Protein AF-A0AAV0GYT2-F1 (afdb_monomer)

Secondary structure (DSSP, 8-state):
-EESSS--B------HHHHHHHHHHHHHHHTTTSTTS--HHHHSPPPBPPTTT--TT-EE----SSGGG--HHHHHHTT-GGGS-HHHHHHHHHHTT------HHHHHHHHHHHHHHHH-TTSS-------

InterPro domains:
  IPR055513 Domain of unknown function DUF7086 [PF23324] (1-119)

Organism: NCBI:txid586396

Solvent-accessible surface area (backbone atoms only — not comparable to full-atom values): 7820 Å² total; per-residue (Å²): 61,35,26,77,81,80,64,52,70,51,87,82,87,73,62,66,66,64,36,45,50,58,52,49,52,53,46,66,79,40,51,85,79,34,76,72,33,41,52,65,64,38,63,58,43,79,43,40,60,24,94,85,78,64,44,66,64,35,17,42,79,74,77,50,90,53,71,91,64,46,60,60,65,62,27,54,59,68,44,40,60,38,78,53,52,60,68,55,38,50,53,50,32,57,76,70,73,43,88,72,85,70,58,61,45,36,38,48,32,52,47,55,37,52,52,49,33,74,79,36,76,87,50,92,54,73,76,88,83,69,134

Sequence (131 aa):
MRCKSCEATYDISYDLREKFVELGTYIVDHMGSMHHRAPERWKRPALARCERCGLAGSARPVVAARKKRINWLFLLLGEFLGFLTLEQLRYFCRHAGVHRTGAKDRLLYLTYLGICRQLDPHGPFGSTNNN

Radius of gyration: 15.05 Å; Cα contacts (8 Å, |Δi|>4): 153; chains: 1; bounding box: 42×24×37 Å

pLDDT: mean 92.52, std 11.74, range [31.83, 98.25]

Foldseek 3Di:
DAFPPPRDDDDDDDDLVVLLVVLQVVCVVCVVVCPLFADPCLLPPFAAQDPPPRDGRTHADDADPDLVPGPLSVCLSSSNLNVDDQVSLVVQCVVLVNPDDDDSRNSSSVSNLSVSCVVPVPGPSDDPPDD

Mean predicted aligned error: 4.07 Å

Structure (mmCIF, N/CA/C/O backbone):
data_AF-A0AAV0GYT2-F1
#
_entry.id   AF-A0AAV0GYT2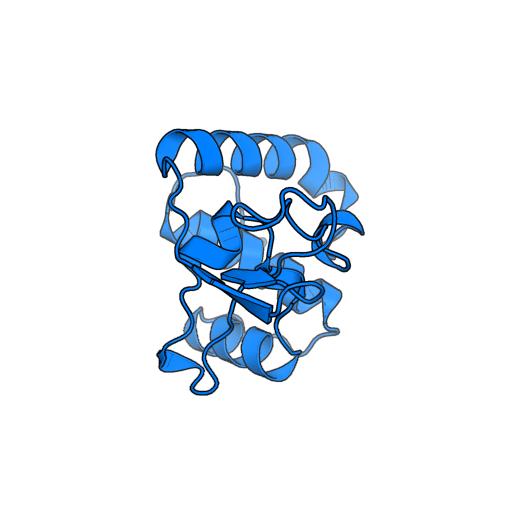-F1
#
loop_
_atom_site.group_PDB
_atom_site.id
_atom_site.type_symbol
_atom_site.label_atom_id
_atom_site.label_alt_id
_atom_site.label_comp_id
_atom_site.label_asym_id
_atom_site.label_entity_id
_atom_site.label_seq_id
_atom_site.pdbx_PDB_ins_code
_atom_site.Cartn_x
_atom_site.Cartn_y
_atom_site.Cartn_z
_atom_site.occupancy
_atom_site.B_iso_or_equiv
_atom_site.auth_seq_id
_atom_site.auth_comp_id
_atom_site.auth_asym_id
_atom_site.auth_atom_id
_atom_site.pdbx_PDB_model_num
ATOM 1 N N . MET A 1 1 ? -8.115 -4.422 8.829 1.00 96.62 1 MET A N 1
ATOM 2 C CA . MET A 1 1 ? -8.151 -2.941 8.938 1.00 96.62 1 MET A CA 1
ATOM 3 C C . MET A 1 1 ? -8.273 -2.526 10.398 1.00 96.62 1 MET A C 1
ATOM 5 O O . MET A 1 1 ? -8.834 -3.285 11.173 1.00 96.62 1 MET A O 1
ATOM 9 N N . ARG A 1 2 ? -7.767 -1.348 10.786 1.00 97.75 2 ARG A N 1
ATOM 10 C CA . ARG A 1 2 ? -7.972 -0.747 12.118 1.00 97.75 2 ARG A CA 1
ATOM 11 C C . ARG A 1 2 ? -8.393 0.713 11.984 1.00 97.75 2 ARG A C 1
ATOM 13 O O . ARG A 1 2 ? -7.729 1.479 11.282 1.00 97.75 2 ARG A O 1
ATOM 20 N N . CYS A 1 3 ? -9.480 1.088 12.652 1.00 98.25 3 CYS A N 1
ATOM 21 C CA . CYS A 1 3 ? -9.959 2.466 12.719 1.00 98.25 3 CYS A CA 1
ATOM 22 C C . CYS A 1 3 ? -9.206 3.256 13.795 1.00 98.25 3 CYS A C 1
ATOM 24 O O . CYS A 1 3 ? -8.985 2.746 14.888 1.00 98.25 3 CYS A O 1
ATOM 26 N N . LYS A 1 4 ? -8.828 4.505 13.506 1.00 96.75 4 LYS A N 1
ATOM 27 C CA . LYS A 1 4 ? -8.224 5.414 14.498 1.00 96.75 4 LYS A CA 1
ATOM 28 C C . LYS A 1 4 ? -9.245 6.154 15.371 1.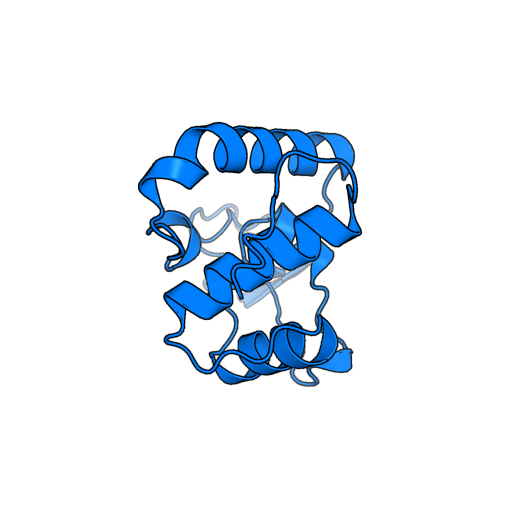00 96.75 4 LYS A C 1
ATOM 30 O O . LYS A 1 4 ? -8.841 6.803 16.320 1.00 96.75 4 LYS A O 1
ATOM 35 N N . SER A 1 5 ? -10.530 6.117 15.008 1.00 97.38 5 SER A N 1
ATOM 36 C CA . SER A 1 5 ? -11.599 6.850 15.701 1.00 97.38 5 SER A CA 1
ATOM 37 C C . SER A 1 5 ? -12.380 5.961 16.667 1.00 97.38 5 SER A C 1
ATOM 39 O O . SER A 1 5 ? -12.503 6.312 17.829 1.00 97.38 5 SER A O 1
ATOM 41 N N . CYS A 1 6 ? -12.871 4.806 16.212 1.00 97.69 6 CYS A N 1
ATOM 42 C CA . CYS A 1 6 ? -13.611 3.864 17.061 1.00 97.69 6 CYS A CA 1
ATOM 43 C C . CYS A 1 6 ? -12.773 2.657 17.506 1.00 97.69 6 CYS A C 1
ATOM 45 O O . CYS A 1 6 ? -13.313 1.709 18.060 1.00 97.69 6 CYS A O 1
ATOM 47 N N . GLU A 1 7 ? -11.477 2.648 17.174 1.00 97.50 7 GLU A N 1
ATOM 48 C CA . GLU A 1 7 ? -10.494 1.597 17.495 1.00 97.50 7 GLU A CA 1
ATOM 49 C C . GLU A 1 7 ? -10.787 0.184 16.967 1.00 97.50 7 GLU A C 1
ATOM 51 O O . GLU A 1 7 ? -9.935 -0.704 17.064 1.00 97.50 7 GLU A O 1
ATOM 56 N N . ALA A 1 8 ? -11.937 -0.016 16.324 1.00 97.75 8 ALA A N 1
ATOM 57 C CA . ALA A 1 8 ? -12.359 -1.307 15.823 1.00 97.75 8 ALA A CA 1
ATOM 58 C C . ALA A 1 8 ? -11.361 -1.890 14.813 1.00 97.75 8 ALA A C 1
ATOM 60 O O . ALA A 1 8 ? -10.856 -1.199 13.916 1.00 97.75 8 ALA A O 1
ATOM 61 N N . THR A 1 9 ? -11.133 -3.195 14.949 1.00 98.00 9 THR A N 1
ATOM 62 C CA . THR A 1 9 ? -10.386 -4.016 13.996 1.00 98.00 9 THR A CA 1
ATOM 63 C C . THR A 1 9 ? -11.361 -4.947 13.287 1.00 98.00 9 THR A C 1
ATOM 65 O O . THR A 1 9 ? -12.225 -5.544 13.923 1.00 98.00 9 THR A O 1
ATOM 68 N N . TYR A 1 10 ? -11.264 -5.015 11.965 1.00 97.38 10 TYR A N 1
ATOM 69 C CA . TYR A 1 10 ? -12.162 -5.799 11.118 1.00 97.38 10 TYR A CA 1
ATOM 70 C C . TYR A 1 10 ? -11.470 -6.143 9.803 1.00 97.38 10 TYR A C 1
ATOM 72 O O . TYR A 1 10 ? -10.545 -5.437 9.382 1.00 97.38 10 TYR A O 1
ATOM 80 N N . ASP A 1 11 ? -11.912 -7.216 9.165 1.00 96.00 11 ASP A N 1
ATOM 81 C CA . ASP A 1 11 ? -11.399 -7.648 7.872 1.00 96.00 11 ASP A CA 1
ATOM 82 C C . ASP A 1 11 ? -12.184 -7.010 6.733 1.00 96.00 11 ASP A C 1
ATOM 84 O O . ASP A 1 11 ? -13.359 -6.694 6.885 1.00 96.00 11 ASP A O 1
ATOM 88 N N . ILE A 1 12 ? -11.500 -6.814 5.608 1.00 95.50 12 ILE A N 1
ATOM 89 C CA . ILE A 1 12 ? -12.098 -6.411 4.334 1.00 95.50 12 ILE A CA 1
ATOM 90 C C . ILE A 1 12 ? -11.543 -7.334 3.251 1.00 95.50 12 ILE A C 1
ATOM 92 O O . ILE A 1 12 ? -10.442 -7.875 3.401 1.00 95.50 12 ILE A O 1
ATOM 96 N N . SER A 1 13 ? -12.276 -7.489 2.158 1.00 96.06 13 SER A N 1
ATOM 97 C CA . SER A 1 13 ? -11.864 -8.272 0.996 1.00 96.06 13 SER A CA 1
ATOM 98 C C . SER A 1 13 ? -11.873 -7.415 -0.266 1.00 96.06 13 SER A C 1
ATOM 100 O O . SER A 1 13 ? -12.509 -6.364 -0.329 1.00 96.06 13 SER A O 1
ATOM 102 N N . TYR A 1 14 ? -11.134 -7.872 -1.271 1.00 96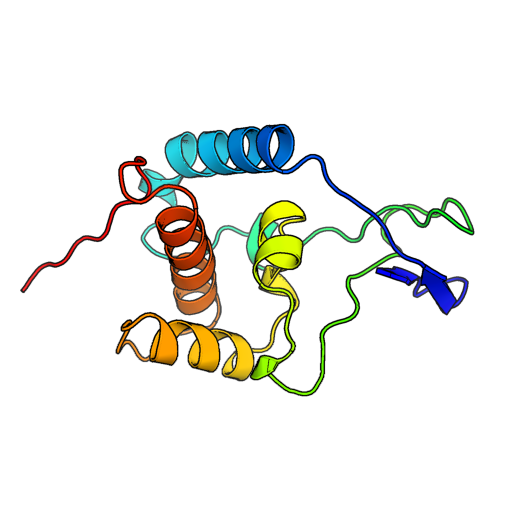.56 14 TYR A N 1
ATOM 103 C CA . TYR A 1 14 ? -11.107 -7.274 -2.597 1.00 96.56 14 TYR A CA 1
ATOM 104 C C . TYR A 1 14 ? -11.431 -8.342 -3.627 1.00 96.56 14 TYR A C 1
ATOM 106 O O . TYR A 1 14 ? -10.988 -9.485 -3.479 1.00 96.56 14 TYR A O 1
ATOM 114 N N . ASP A 1 15 ? -12.116 -7.951 -4.697 1.00 98.00 15 ASP A N 1
ATOM 115 C CA . ASP A 1 15 ? -12.025 -8.706 -5.937 1.00 98.00 15 ASP A CA 1
ATOM 116 C C . ASP A 1 15 ? -10.621 -8.504 -6.522 1.00 98.00 15 ASP A C 1
ATOM 118 O O . ASP A 1 15 ? -10.191 -7.380 -6.804 1.00 98.00 15 ASP A O 1
ATOM 122 N N . LEU A 1 16 ? -9.872 -9.602 -6.638 1.00 96.81 16 LEU A N 1
ATOM 123 C CA . LEU A 1 16 ? -8.486 -9.572 -7.098 1.00 96.81 16 LEU A CA 1
ATOM 124 C C . LEU A 1 16 ? -8.380 -9.026 -8.524 1.00 96.81 16 LEU A C 1
ATOM 126 O O . LEU A 1 16 ? -7.483 -8.233 -8.801 1.00 96.81 16 LEU A O 1
ATOM 130 N N . ARG A 1 17 ? -9.265 -9.462 -9.426 1.00 97.38 17 ARG A N 1
ATOM 131 C CA . ARG A 1 17 ? -9.192 -9.115 -10.846 1.00 97.38 17 ARG A CA 1
ATOM 132 C C . ARG A 1 17 ? -9.549 -7.652 -11.043 1.00 97.38 17 ARG A C 1
ATOM 134 O O . ARG A 1 17 ? -8.789 -6.938 -11.685 1.00 97.38 17 ARG A O 1
ATOM 141 N N . GLU A 1 18 ? -10.662 -7.212 -10.471 1.00 98.25 18 GLU A N 1
ATOM 142 C CA . GLU A 1 18 ? -11.141 -5.835 -10.572 1.00 98.25 18 GLU A CA 1
ATOM 143 C C . GLU A 1 18 ? -10.090 -4.856 -10.043 1.00 98.25 18 GLU A C 1
ATOM 145 O O . GLU A 1 18 ? -9.672 -3.946 -10.759 1.00 98.25 18 GLU A O 1
ATOM 150 N N . LYS A 1 19 ? -9.579 -5.093 -8.826 1.00 98.00 19 LYS A N 1
ATOM 151 C CA . LYS A 1 19 ? -8.579 -4.205 -8.222 1.00 98.00 19 LYS A CA 1
ATOM 152 C C . LYS A 1 19 ? -7.241 -4.228 -8.932 1.00 98.00 19 LYS A C 1
ATOM 154 O O . LYS A 1 19 ? -6.594 -3.187 -9.034 1.00 98.00 19 LYS A O 1
ATOM 159 N N . PHE A 1 20 ? -6.816 -5.386 -9.428 1.00 98.00 20 PHE A N 1
ATOM 160 C CA . PHE A 1 20 ? -5.570 -5.456 -10.175 1.00 98.00 20 PHE A CA 1
ATOM 161 C C . PHE A 1 20 ? -5.675 -4.754 -11.532 1.00 98.00 20 PHE A C 1
ATOM 163 O O . PHE A 1 20 ? -4.736 -4.059 -11.908 1.00 98.00 20 PHE A O 1
ATOM 170 N N . VAL A 1 21 ? -6.809 -4.867 -12.231 1.00 97.44 21 VAL A N 1
ATOM 171 C CA . VAL A 1 21 ? -7.053 -4.129 -13.479 1.00 97.44 21 VAL A CA 1
ATOM 172 C C . VAL A 1 21 ? -7.086 -2.621 -13.219 1.00 97.44 21 VAL A C 1
ATOM 174 O O . VAL A 1 21 ? -6.361 -1.893 -13.889 1.00 97.44 21 VAL A O 1
ATOM 177 N N . GLU A 1 22 ? -7.832 -2.153 -12.209 1.00 97.88 22 GLU A N 1
ATOM 178 C CA . GLU A 1 22 ? -7.897 -0.729 -11.828 1.00 97.88 22 GLU A CA 1
ATOM 179 C C . GLU A 1 22 ? -6.495 -0.148 -11.567 1.00 97.88 22 GLU A C 1
ATOM 181 O O . GLU A 1 22 ? -6.102 0.870 -12.146 1.00 97.88 22 GLU A O 1
ATOM 186 N N . LEU A 1 23 ? -5.711 -0.825 -10.722 1.00 97.38 23 LEU A N 1
ATOM 187 C CA . LEU A 1 23 ? -4.348 -0.412 -10.397 1.00 97.38 23 LEU A CA 1
ATOM 188 C C . LEU A 1 23 ? -3.417 -0.506 -11.612 1.00 97.38 23 LEU A C 1
ATOM 190 O O . LEU A 1 23 ? -2.599 0.388 -11.835 1.00 97.38 23 LEU A O 1
ATOM 194 N N . GLY A 1 24 ? -3.520 -1.589 -12.380 1.00 96.81 24 GLY A N 1
ATOM 195 C CA . GLY A 1 24 ? -2.689 -1.858 -13.545 1.00 96.81 24 GLY A CA 1
ATOM 196 C C . GLY A 1 24 ? -2.840 -0.781 -14.614 1.00 96.81 24 GLY A C 1
ATOM 197 O O . GLY A 1 24 ? -1.832 -0.236 -15.062 1.00 96.81 24 GLY A O 1
ATOM 198 N N . THR A 1 25 ? -4.079 -0.411 -14.946 1.00 97.00 25 THR A N 1
ATOM 199 C CA . THR A 1 25 ? -4.388 0.691 -15.868 1.00 97.00 25 THR A CA 1
ATOM 200 C C . THR A 1 25 ? -3.762 1.997 -15.388 1.00 97.00 25 THR A C 1
ATOM 202 O O . THR A 1 25 ? -2.998 2.615 -16.125 1.00 97.00 25 THR A O 1
ATOM 205 N N . TYR A 1 26 ? -3.966 2.367 -14.118 1.00 96.69 26 TYR A N 1
ATOM 206 C CA . TYR A 1 26 ? -3.357 3.579 -13.565 1.00 96.69 26 TYR A CA 1
ATOM 207 C C . TYR A 1 26 ? -1.826 3.576 -13.689 1.00 96.69 26 TYR A C 1
ATOM 209 O O . TYR A 1 26 ? -1.228 4.592 -14.051 1.00 96.69 26 TYR A O 1
ATOM 217 N N . ILE A 1 27 ? -1.181 2.444 -13.390 1.00 95.69 27 ILE A N 1
ATOM 218 C CA . ILE A 1 27 ? 0.272 2.304 -13.503 1.00 95.69 27 ILE A CA 1
ATOM 219 C C . ILE A 1 27 ? 0.724 2.517 -14.946 1.00 95.69 27 ILE A C 1
ATOM 221 O O . ILE A 1 27 ? 1.662 3.279 -15.159 1.00 95.69 27 ILE A O 1
ATOM 225 N N . VAL A 1 28 ? 0.076 1.882 -15.922 1.00 94.81 28 VAL A N 1
ATOM 226 C CA . VAL A 1 28 ? 0.421 2.022 -17.347 1.00 94.81 28 VAL A CA 1
ATOM 227 C C . VAL A 1 28 ? 0.300 3.467 -17.809 1.00 94.81 28 VAL A C 1
ATOM 229 O O . VAL A 1 28 ? 1.244 3.997 -18.392 1.00 94.81 28 VAL A O 1
ATOM 232 N N . ASP A 1 29 ? -0.800 4.124 -17.457 1.00 95.50 29 ASP A N 1
ATOM 233 C CA . ASP A 1 29 ? -1.087 5.490 -17.895 1.00 95.50 29 ASP A CA 1
ATOM 234 C C . ASP A 1 29 ? -0.098 6.519 -17.322 1.00 95.50 29 ASP A C 1
ATOM 236 O O . ASP A 1 29 ? 0.160 7.556 -17.931 1.00 95.50 29 ASP A O 1
ATOM 240 N N . HIS A 1 30 ? 0.485 6.243 -16.149 1.00 94.00 30 HIS A N 1
ATOM 241 C CA . HIS A 1 30 ? 1.295 7.219 -15.414 1.00 94.00 30 HIS A CA 1
ATOM 242 C C . HIS A 1 30 ? 2.770 6.828 -15.266 1.00 94.00 30 HIS A C 1
ATOM 244 O O . HIS A 1 30 ? 3.579 7.673 -14.886 1.00 94.00 30 HIS A O 1
ATOM 250 N N . MET A 1 31 ? 3.177 5.586 -15.552 1.00 89.56 31 MET A N 1
ATOM 251 C CA . MET A 1 31 ? 4.545 5.129 -15.255 1.00 89.56 31 MET A CA 1
ATOM 252 C C . MET A 1 31 ? 5.631 5.967 -15.940 1.00 89.56 31 MET A C 1
ATOM 254 O O . MET A 1 31 ? 6.695 6.173 -15.354 1.00 89.56 31 MET A O 1
ATOM 258 N N . GLY A 1 32 ? 5.353 6.505 -17.134 1.00 88.38 32 GLY A N 1
ATOM 259 C CA . GLY A 1 32 ? 6.283 7.364 -17.871 1.00 88.38 32 GLY A CA 1
ATOM 260 C C . GLY A 1 32 ? 6.631 8.667 -17.138 1.00 88.38 32 GLY A C 1
AT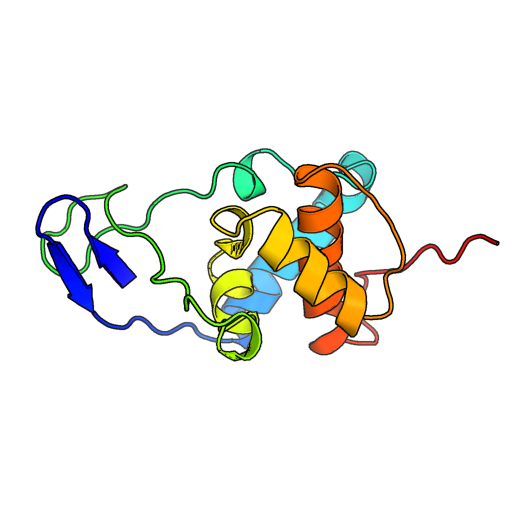OM 261 O O . GLY A 1 32 ? 7.764 9.133 -17.232 1.00 88.38 32 GLY A O 1
ATOM 262 N N . SER A 1 33 ? 5.701 9.220 -16.350 1.00 90.88 33 SER A N 1
ATOM 263 C CA . SER A 1 33 ? 5.900 10.457 -15.576 1.00 90.88 33 SER A CA 1
ATOM 264 C C . SER A 1 33 ? 6.383 10.214 -14.143 1.00 90.88 33 SER A C 1
ATOM 266 O O . SER A 1 33 ? 6.813 11.140 -13.457 1.00 90.88 33 SER A O 1
ATOM 268 N N . MET A 1 34 ? 6.358 8.965 -13.668 1.00 91.00 34 MET A N 1
ATOM 269 C CA . MET A 1 34 ? 6.791 8.625 -12.309 1.00 91.00 34 MET A CA 1
ATOM 270 C C . MET A 1 34 ? 8.315 8.692 -12.125 1.00 91.00 34 MET A C 1
ATOM 272 O O . MET A 1 34 ? 8.784 8.761 -10.991 1.00 91.00 34 MET A O 1
ATOM 276 N N . HIS A 1 35 ? 9.111 8.655 -13.203 1.00 90.25 35 HIS A N 1
ATOM 277 C CA . HIS A 1 35 ? 10.583 8.729 -13.161 1.00 90.25 35 HIS A CA 1
ATOM 278 C C . HIS A 1 35 ? 11.222 7.797 -12.106 1.00 90.25 35 HIS A C 1
ATOM 280 O O . HIS A 1 35 ? 12.127 8.177 -11.358 1.00 90.25 35 HIS A O 1
ATOM 286 N N . HIS A 1 36 ? 10.724 6.558 -12.020 1.00 90.25 36 HIS A N 1
ATOM 287 C CA . HIS A 1 36 ? 11.127 5.549 -11.031 1.00 90.25 36 HIS A CA 1
ATOM 288 C C . HIS A 1 36 ? 10.888 5.926 -9.555 1.00 90.25 36 HIS A C 1
ATOM 290 O O . HIS A 1 36 ? 11.557 5.395 -8.660 1.00 90.25 36 HIS A O 1
ATOM 296 N N . ARG A 1 37 ? 9.951 6.835 -9.280 1.00 94.69 37 ARG A N 1
ATOM 297 C CA . ARG A 1 37 ? 9.568 7.279 -7.936 1.00 94.69 37 ARG A CA 1
ATOM 298 C C . ARG A 1 37 ? 8.066 7.156 -7.742 1.00 94.69 37 ARG A C 1
ATOM 300 O O . ARG A 1 37 ? 7.280 7.393 -8.649 1.00 94.69 37 ARG A O 1
ATOM 307 N N . ALA A 1 38 ? 7.660 6.783 -6.533 1.00 96.06 38 ALA A N 1
ATOM 308 C CA . ALA A 1 38 ? 6.248 6.632 -6.227 1.00 96.06 38 ALA A CA 1
ATOM 309 C C . ALA A 1 38 ? 5.524 7.998 -6.282 1.00 96.06 38 ALA A C 1
ATOM 311 O O . ALA A 1 38 ? 6.021 8.966 -5.689 1.00 96.06 38 ALA A O 1
ATOM 312 N N . PRO A 1 39 ? 4.345 8.083 -6.927 1.00 96.12 39 PRO A N 1
ATOM 313 C CA . PRO A 1 39 ? 3.514 9.282 -6.934 1.00 96.12 39 PRO A CA 1
ATOM 314 C C . PRO A 1 39 ? 2.969 9.589 -5.530 1.00 96.12 39 PRO A C 1
ATOM 316 O O . PRO A 1 39 ? 2.992 8.743 -4.630 1.00 96.12 39 PRO A O 1
ATOM 319 N N . GLU A 1 40 ? 2.456 10.806 -5.323 1.00 95.25 40 GLU A N 1
ATOM 320 C CA . GLU A 1 40 ? 1.933 11.242 -4.014 1.00 95.25 40 GLU A CA 1
ATOM 321 C C . GLU A 1 40 ? 0.830 10.327 -3.468 1.00 95.25 40 GLU A C 1
ATOM 323 O O . GLU A 1 40 ? 0.876 9.980 -2.289 1.00 95.25 40 GLU A O 1
ATOM 328 N N . ARG A 1 41 ? -0.082 9.843 -4.326 1.00 94.62 41 ARG A N 1
ATOM 329 C CA . ARG A 1 41 ? -1.151 8.894 -3.955 1.00 94.62 41 ARG A CA 1
ATOM 330 C C . ARG A 1 41 ? -0.614 7.647 -3.247 1.00 94.62 41 ARG A C 1
ATOM 332 O O . ARG A 1 41 ? -1.228 7.160 -2.306 1.00 94.62 41 ARG A O 1
ATOM 339 N N . TRP A 1 42 ? 0.558 7.157 -3.651 1.00 97.00 42 TRP A N 1
ATOM 340 C CA . TRP A 1 42 ? 1.186 5.994 -3.024 1.00 97.00 42 TRP A CA 1
ATOM 341 C C . TRP A 1 42 ? 2.027 6.369 -1.811 1.00 97.00 42 TRP A C 1
ATOM 343 O O . TRP A 1 42 ? 2.074 5.617 -0.841 1.00 97.00 42 TRP A O 1
ATOM 353 N N . LYS A 1 43 ? 2.717 7.516 -1.847 1.00 96.69 43 LYS A N 1
ATOM 354 C CA . LYS A 1 43 ? 3.532 7.989 -0.715 1.00 96.69 43 LYS A CA 1
ATOM 355 C C . LYS A 1 43 ? 2.671 8.327 0.500 1.00 96.69 43 LYS A C 1
ATOM 357 O O . LYS A 1 43 ? 3.106 8.108 1.631 1.00 96.69 43 LYS A O 1
ATOM 362 N N . ARG A 1 44 ? 1.463 8.837 0.260 1.00 95.12 44 ARG A N 1
ATOM 363 C CA . ARG A 1 44 ? 0.470 9.217 1.265 1.00 95.12 44 ARG A CA 1
ATOM 364 C C . ARG A 1 44 ? -0.864 8.526 0.951 1.00 95.12 44 ARG A C 1
ATOM 366 O O . ARG A 1 44 ? -1.789 9.198 0.498 1.00 95.12 44 ARG A O 1
ATOM 373 N N . PRO A 1 45 ? -0.971 7.201 1.177 1.00 94.50 45 PRO A N 1
ATOM 374 C CA . PRO A 1 45 ? -2.201 6.476 0.894 1.00 94.50 45 PRO A CA 1
ATOM 375 C C . PRO A 1 45 ? -3.371 7.066 1.672 1.00 94.50 45 PRO A C 1
ATOM 377 O O . PRO A 1 45 ? -3.251 7.353 2.870 1.00 94.50 45 PRO A O 1
ATOM 380 N N . ALA A 1 46 ? -4.508 7.215 0.999 1.00 92.38 46 ALA A N 1
ATOM 381 C CA . ALA A 1 46 ? -5.731 7.635 1.654 1.00 92.38 46 ALA A CA 1
ATOM 382 C C . ALA A 1 46 ? -6.149 6.597 2.705 1.00 92.38 46 ALA A C 1
ATOM 384 O O . ALA A 1 46 ? -6.027 5.386 2.514 1.00 92.38 46 ALA A O 1
ATOM 385 N N . LEU A 1 47 ? -6.657 7.080 3.835 1.00 94.62 47 LEU A N 1
ATOM 386 C CA . LEU A 1 47 ? -7.303 6.219 4.817 1.00 94.62 47 LEU A CA 1
ATOM 387 C C . LEU A 1 47 ? -8.696 5.834 4.303 1.00 94.62 47 LEU A C 1
ATOM 389 O O . LEU A 1 47 ? -9.439 6.681 3.808 1.00 94.62 47 LEU A O 1
ATOM 393 N N . ALA A 1 48 ? -9.066 4.568 4.462 1.00 95.19 48 ALA A N 1
ATOM 394 C CA . ALA A 1 48 ? -10.371 4.068 4.058 1.00 95.19 48 ALA A CA 1
ATOM 395 C C . ALA A 1 48 ? -11.487 4.570 4.992 1.00 95.19 48 ALA A C 1
ATOM 397 O O . ALA A 1 48 ? -11.249 5.012 6.128 1.00 95.19 48 ALA A O 1
ATOM 398 N N . ARG A 1 49 ? -12.730 4.471 4.514 1.00 97.00 49 ARG A N 1
ATOM 399 C CA . ARG A 1 49 ? -13.919 4.604 5.360 1.00 97.00 49 ARG A CA 1
ATOM 400 C C . ARG A 1 49 ? -13.988 3.430 6.331 1.00 97.00 49 ARG A C 1
ATOM 402 O O . ARG A 1 49 ? -13.715 2.298 5.952 1.00 97.00 49 ARG A O 1
ATOM 409 N N . CYS A 1 50 ? -14.343 3.697 7.585 1.00 97.81 50 CYS A N 1
ATOM 410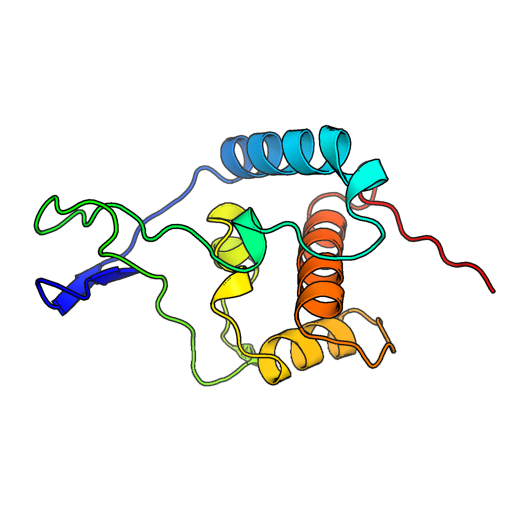 C CA . CYS A 1 50 ? -14.530 2.633 8.558 1.00 97.81 50 CYS A CA 1
ATOM 411 C C . CYS A 1 50 ? -15.880 1.928 8.385 1.00 97.81 50 CYS A C 1
ATOM 413 O O . CYS A 1 50 ? -16.913 2.581 8.462 1.00 97.81 50 CYS A O 1
ATOM 415 N N . GLU A 1 51 ? -15.886 0.600 8.264 1.00 96.75 51 GLU A N 1
ATOM 416 C CA . GLU A 1 51 ? -17.122 -0.206 8.179 1.00 96.75 51 GLU A CA 1
ATOM 417 C C . GLU A 1 51 ? -17.885 -0.331 9.508 1.00 96.75 51 GLU A C 1
ATOM 419 O O . GLU A 1 51 ? -18.995 -0.848 9.546 1.00 96.75 51 GLU A O 1
ATOM 424 N N . ARG A 1 52 ? -17.290 0.118 10.621 1.00 97.31 52 ARG A N 1
ATOM 425 C CA . ARG A 1 52 ? -17.895 0.041 11.961 1.00 97.31 52 ARG A CA 1
ATOM 426 C C . ARG A 1 52 ? -18.533 1.351 12.407 1.00 97.31 52 ARG A C 1
ATOM 428 O O . ARG A 1 52 ? -19.625 1.322 12.948 1.00 97.31 52 ARG A O 1
ATOM 435 N N . CYS A 1 53 ? -17.870 2.489 12.186 1.00 97.44 53 CYS A N 1
ATOM 436 C CA . CYS A 1 53 ? -18.414 3.807 12.547 1.00 97.44 53 CYS A CA 1
ATOM 437 C C . CYS A 1 53 ? -18.760 4.696 11.343 1.00 97.44 53 CYS A C 1
ATOM 439 O O . CYS A 1 53 ? -19.185 5.830 11.528 1.00 97.44 53 CYS A O 1
ATOM 441 N N . GLY A 1 54 ? -18.528 4.240 10.109 1.00 97.19 54 GLY A N 1
ATOM 442 C CA . GLY A 1 54 ? -18.846 4.987 8.887 1.00 97.19 54 GLY A CA 1
ATOM 443 C C . GLY A 1 54 ? -17.923 6.171 8.579 1.00 97.19 54 GLY A C 1
ATOM 444 O O . GLY A 1 54 ? -18.024 6.741 7.491 1.00 97.19 54 GLY A O 1
ATOM 445 N N . LEU A 1 55 ? -17.002 6.541 9.478 1.00 97.50 55 LEU A N 1
ATOM 446 C CA . LEU A 1 55 ? -16.141 7.714 9.310 1.00 97.50 55 LEU A CA 1
ATOM 447 C C . LEU A 1 55 ? -15.149 7.521 8.152 1.00 97.50 55 LEU A C 1
ATOM 449 O O . LEU A 1 55 ? -14.328 6.599 8.167 1.00 97.50 55 LEU A O 1
ATOM 453 N N . ALA A 1 56 ? -15.201 8.406 7.156 1.00 96.88 56 ALA A N 1
ATOM 454 C CA . ALA A 1 56 ? -14.231 8.455 6.063 1.00 96.88 56 ALA A CA 1
ATOM 455 C C . ALA A 1 56 ? -12.830 8.833 6.575 1.00 96.88 56 ALA A C 1
ATOM 457 O O . ALA A 1 56 ? -12.696 9.534 7.576 1.00 96.88 56 ALA A O 1
ATOM 458 N N . GLY A 1 57 ? -11.770 8.377 5.903 1.00 96.12 57 GLY A N 1
ATOM 459 C CA . GLY A 1 57 ? -10.414 8.811 6.245 1.00 96.12 57 GLY A CA 1
ATOM 460 C C . GLY A 1 57 ? -9.928 8.344 7.627 1.00 96.12 57 GLY A C 1
ATOM 461 O O . GLY A 1 57 ? -9.103 9.014 8.257 1.00 96.12 57 GLY A O 1
ATOM 462 N N . SER A 1 58 ? -10.443 7.221 8.134 1.00 97.12 58 SER A N 1
ATOM 463 C CA . SER A 1 58 ? -10.211 6.792 9.521 1.00 97.12 58 SER A CA 1
ATOM 464 C C . SER A 1 58 ? -9.603 5.398 9.660 1.00 97.12 58 SER A C 1
ATOM 466 O O . SER A 1 58 ? -8.989 5.110 10.690 1.00 97.12 58 SER A O 1
ATOM 468 N N . ALA A 1 59 ? -9.718 4.545 8.642 1.00 97.88 59 ALA A N 1
ATOM 469 C CA . ALA A 1 59 ? -9.238 3.172 8.687 1.00 97.88 59 ALA A CA 1
ATOM 470 C C . ALA A 1 59 ? -7.942 2.978 7.892 1.00 97.88 59 ALA A C 1
ATOM 472 O O . ALA A 1 59 ? -7.809 3.440 6.762 1.00 97.88 59 ALA A O 1
ATOM 473 N N . ARG A 1 60 ? -6.988 2.250 8.483 1.00 97.06 60 ARG A N 1
ATOM 474 C CA . ARG A 1 60 ? -5.719 1.854 7.849 1.00 97.06 60 ARG A CA 1
ATOM 475 C C . ARG A 1 60 ? -5.524 0.339 7.886 1.00 97.06 60 ARG A C 1
ATOM 477 O O . ARG A 1 60 ? -6.118 -0.321 8.748 1.00 97.06 60 ARG A O 1
ATOM 484 N N . PRO A 1 61 ? -4.682 -0.239 7.016 1.00 97.19 61 PRO A N 1
ATOM 485 C CA . PRO A 1 61 ? -4.301 -1.640 7.146 1.00 97.19 61 PRO A CA 1
ATOM 486 C C . PRO A 1 61 ? -3.575 -1.902 8.468 1.00 97.19 61 PRO A C 1
ATOM 488 O O . PRO A 1 61 ? -2.845 -1.056 8.994 1.00 97.19 61 PRO A O 1
ATOM 491 N N . VAL A 1 62 ? -3.736 -3.120 8.978 1.00 96.56 62 VAL A N 1
ATOM 492 C CA . VAL A 1 62 ? -2.891 -3.638 10.055 1.00 96.56 62 VAL A CA 1
ATOM 493 C C . VAL A 1 62 ? -1.691 -4.304 9.396 1.00 96.56 62 VAL A C 1
ATOM 495 O O . VAL A 1 62 ? -1.831 -5.314 8.712 1.00 96.56 62 VAL A O 1
ATOM 498 N N . VAL A 1 63 ? -0.509 -3.717 9.569 1.00 95.75 63 VAL A N 1
ATOM 499 C CA . VAL A 1 63 ? 0.735 -4.256 9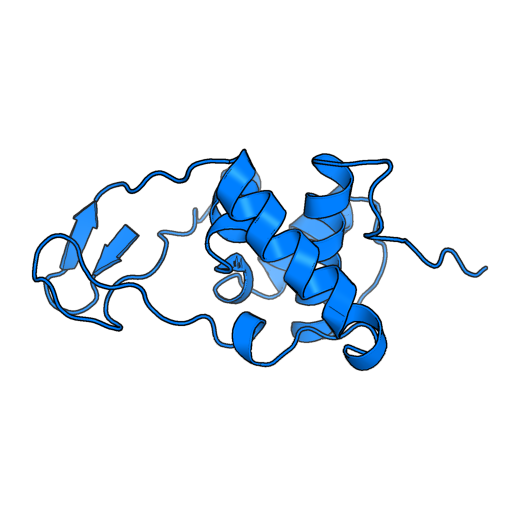.010 1.00 95.75 63 VAL A CA 1
ATOM 500 C C . VAL A 1 63 ? 1.364 -5.206 10.024 1.00 95.75 63 VAL A C 1
ATOM 502 O O . VAL A 1 63 ? 1.584 -4.834 11.176 1.00 95.75 63 VAL A O 1
ATOM 505 N N . ALA A 1 64 ? 1.679 -6.428 9.594 1.00 95.44 64 ALA A N 1
ATOM 506 C CA . ALA A 1 64 ? 2.339 -7.407 10.447 1.00 95.44 64 ALA A CA 1
ATOM 507 C C . ALA A 1 64 ? 3.732 -6.922 10.887 1.00 95.44 64 ALA A C 1
ATOM 509 O O . ALA A 1 64 ? 4.538 -6.476 10.068 1.00 95.44 64 ALA A O 1
ATOM 510 N N . ALA A 1 65 ? 4.051 -7.082 12.175 1.00 91.81 65 ALA A N 1
ATOM 511 C CA . ALA A 1 65 ? 5.369 -6.731 12.712 1.00 91.81 65 ALA A CA 1
ATOM 512 C C . ALA A 1 65 ? 6.494 -7.582 12.090 1.00 91.81 65 ALA A C 1
ATOM 514 O O . ALA A 1 65 ? 7.574 -7.085 11.773 1.00 91.81 65 ALA A O 1
ATOM 515 N N . ARG A 1 66 ? 6.233 -8.878 11.861 1.00 95.25 66 ARG A N 1
ATOM 516 C CA . ARG A 1 66 ? 7.173 -9.777 11.177 1.00 95.25 66 ARG A CA 1
ATOM 517 C C . ARG A 1 66 ? 7.057 -9.590 9.665 1.00 95.25 66 ARG A C 1
ATOM 519 O O . ARG A 1 66 ? 6.028 -9.924 9.087 1.00 95.25 66 ARG A O 1
ATOM 526 N N . LYS A 1 67 ? 8.144 -9.157 9.019 1.00 95.00 67 LYS A N 1
ATOM 527 C CA . LYS A 1 67 ? 8.205 -8.855 7.572 1.00 95.00 67 LYS A CA 1
ATOM 528 C C . LYS A 1 67 ? 7.756 -10.023 6.676 1.00 95.00 67 LYS A C 1
ATOM 530 O O . LYS A 1 67 ? 7.058 -9.807 5.694 1.00 95.00 67 LYS A O 1
ATOM 535 N N . LYS A 1 68 ? 8.074 -11.261 7.078 1.00 95.12 68 LYS A N 1
ATOM 536 C CA . LYS A 1 68 ? 7.642 -12.511 6.416 1.00 95.12 68 LYS A CA 1
ATOM 537 C C . LYS A 1 68 ? 6.123 -12.739 6.417 1.00 95.12 68 LYS A C 1
ATOM 539 O O . LYS A 1 68 ? 5.640 -13.533 5.628 1.00 95.12 68 LYS A O 1
ATOM 544 N N . ARG A 1 69 ? 5.380 -12.088 7.319 1.00 96.69 69 ARG A N 1
ATOM 545 C CA . ARG A 1 69 ? 3.918 -12.219 7.466 1.00 96.69 69 ARG A CA 1
ATOM 546 C C . ARG A 1 69 ? 3.148 -11.038 6.869 1.00 96.69 69 ARG A C 1
ATOM 548 O O . ARG A 1 69 ? 1.938 -10.953 7.057 1.00 96.69 69 ARG A O 1
ATOM 555 N N . ILE A 1 70 ? 3.830 -10.095 6.218 1.00 97.81 70 ILE A N 1
ATOM 556 C CA . ILE A 1 70 ? 3.160 -8.974 5.556 1.00 97.81 70 ILE A CA 1
ATOM 557 C C . ILE A 1 70 ? 2.354 -9.527 4.380 1.00 97.81 70 ILE A C 1
ATOM 559 O O . ILE A 1 70 ? 2.891 -10.240 3.537 1.00 97.81 70 ILE A O 1
ATOM 563 N N . ASN A 1 71 ? 1.069 -9.179 4.318 1.00 97.12 71 ASN A N 1
ATOM 564 C CA . ASN A 1 71 ? 0.224 -9.496 3.173 1.00 97.12 71 ASN A CA 1
ATOM 565 C C . ASN A 1 71 ? 0.469 -8.469 2.054 1.00 97.12 71 ASN A C 1
ATOM 567 O O . ASN A 1 71 ? -0.244 -7.473 1.934 1.00 97.12 71 ASN A O 1
ATOM 571 N N . TRP A 1 72 ? 1.535 -8.689 1.282 1.00 97.81 72 TRP A N 1
ATOM 572 C CA . TRP A 1 72 ? 1.989 -7.789 0.216 1.00 97.81 72 TRP A CA 1
ATOM 573 C C . TRP A 1 72 ? 0.930 -7.568 -0.861 1.00 97.81 72 TRP A C 1
ATOM 575 O O . TRP A 1 72 ? 0.723 -6.432 -1.278 1.00 97.81 72 TRP A O 1
ATOM 585 N N . LEU A 1 73 ? 0.228 -8.635 -1.254 1.00 97.44 73 LEU A N 1
ATOM 586 C CA . LEU A 1 73 ? -0.828 -8.583 -2.260 1.00 97.44 73 LEU A CA 1
ATOM 587 C C . LEU A 1 73 ? -1.996 -7.709 -1.798 1.00 97.44 73 LEU A C 1
ATOM 589 O O . LEU A 1 73 ? -2.403 -6.796 -2.506 1.00 97.44 73 LEU A O 1
ATOM 593 N N . PHE A 1 74 ? -2.490 -7.925 -0.579 1.00 97.19 74 PHE A N 1
ATOM 594 C CA . PHE A 1 74 ? -3.573 -7.109 -0.031 1.00 97.19 74 PHE A CA 1
ATOM 595 C C . PHE A 1 74 ? -3.193 -5.625 0.053 1.00 97.19 74 PHE A C 1
ATOM 597 O O . PHE A 1 74 ? -3.994 -4.750 -0.273 1.00 97.19 74 PHE A O 1
ATOM 604 N N . LEU A 1 75 ? -1.959 -5.329 0.476 1.00 98.06 75 LEU A N 1
ATOM 605 C CA . LEU A 1 75 ? -1.475 -3.951 0.530 1.00 98.06 75 LEU A CA 1
ATOM 606 C C . LEU A 1 75 ? -1.306 -3.333 -0.860 1.00 98.06 75 LEU A C 1
ATOM 608 O O . LEU A 1 75 ? -1.508 -2.132 -0.985 1.00 98.06 75 LEU A O 1
ATOM 612 N N . LEU A 1 76 ? -0.943 -4.114 -1.881 1.00 98.06 76 LEU A N 1
ATOM 613 C CA . LEU A 1 76 ? -0.891 -3.645 -3.265 1.00 98.06 76 LEU A CA 1
ATOM 614 C C . LEU A 1 76 ? -2.291 -3.242 -3.751 1.00 98.06 76 LEU A C 1
ATOM 616 O O . LEU A 1 76 ? -2.473 -2.110 -4.184 1.00 98.06 76 LEU A O 1
ATOM 620 N N . LEU A 1 77 ? -3.268 -4.148 -3.641 1.00 97.50 77 LEU A N 1
ATOM 621 C CA . LEU A 1 77 ? -4.624 -3.953 -4.177 1.00 97.50 77 LEU A CA 1
ATOM 622 C C . LEU A 1 77 ? -5.374 -2.797 -3.504 1.00 97.50 77 LEU A C 1
ATOM 624 O O . LEU A 1 77 ? -6.181 -2.132 -4.142 1.00 97.50 77 LEU A O 1
ATOM 628 N N . GLY A 1 78 ? -5.096 -2.542 -2.223 1.00 96.31 78 GLY A N 1
ATOM 629 C CA . GLY A 1 78 ? -5.626 -1.380 -1.505 1.00 96.31 78 GLY A CA 1
ATOM 630 C C . GLY A 1 78 ? -4.799 -0.101 -1.662 1.00 96.31 78 GLY A C 1
ATOM 631 O O . GLY A 1 78 ? -5.065 0.869 -0.962 1.00 96.31 78 GLY A O 1
ATOM 632 N N . GLU A 1 79 ? -3.747 -0.108 -2.486 1.00 97.06 79 GLU A N 1
ATOM 633 C CA . GLU A 1 79 ? -2.765 0.979 -2.616 1.00 97.06 79 GLU A CA 1
ATOM 634 C C . GLU A 1 79 ? -2.126 1.435 -1.286 1.00 97.06 79 GLU A C 1
ATOM 636 O O . GLU A 1 79 ? -1.723 2.580 -1.070 1.00 97.06 79 GLU A O 1
ATOM 641 N N . PHE A 1 80 ? -1.980 0.496 -0.361 1.00 97.62 80 PHE A N 1
ATOM 642 C CA . PHE A 1 80 ? -1.573 0.722 1.018 1.00 97.62 80 PHE A CA 1
ATOM 643 C C . PHE A 1 80 ? -0.088 0.482 1.298 1.00 97.62 80 PHE A C 1
ATOM 645 O O . PHE A 1 80 ? 0.361 0.656 2.436 1.00 97.62 80 PHE A O 1
ATOM 652 N N . LEU A 1 81 ? 0.715 0.126 0.293 1.00 98.19 81 LEU A N 1
ATOM 653 C CA . LEU A 1 81 ? 2.156 -0.106 0.470 1.00 98.19 81 LEU A CA 1
ATOM 654 C C . LEU A 1 81 ? 2.897 1.121 1.041 1.00 98.19 81 LEU A C 1
ATOM 656 O O . LEU A 1 81 ? 3.928 0.964 1.693 1.00 98.19 81 LEU A O 1
ATOM 660 N N . GLY A 1 82 ? 2.358 2.336 0.880 1.00 97.56 82 GLY A N 1
ATOM 661 C CA . GLY A 1 82 ? 2.914 3.558 1.475 1.00 97.56 82 GLY A CA 1
ATOM 662 C C . GLY A 1 82 ? 2.952 3.570 3.009 1.00 97.56 82 GLY A C 1
ATOM 663 O O . GLY A 1 82 ? 3.810 4.243 3.596 1.00 97.56 82 GLY A O 1
ATOM 664 N N . PHE A 1 83 ? 2.094 2.778 3.666 1.00 97.19 83 PHE A N 1
ATOM 665 C CA . PHE A 1 83 ? 2.105 2.599 5.123 1.00 97.19 83 PHE A CA 1
ATOM 666 C C . PHE A 1 83 ? 3.306 1.792 5.626 1.00 97.19 83 PHE A C 1
ATOM 668 O O . PHE A 1 83 ? 3.596 1.820 6.822 1.00 97.19 83 PHE A O 1
ATOM 675 N N . LEU A 1 84 ? 4.012 1.085 4.741 1.00 97.62 84 LEU A N 1
ATOM 676 C CA . LEU A 1 84 ? 5.188 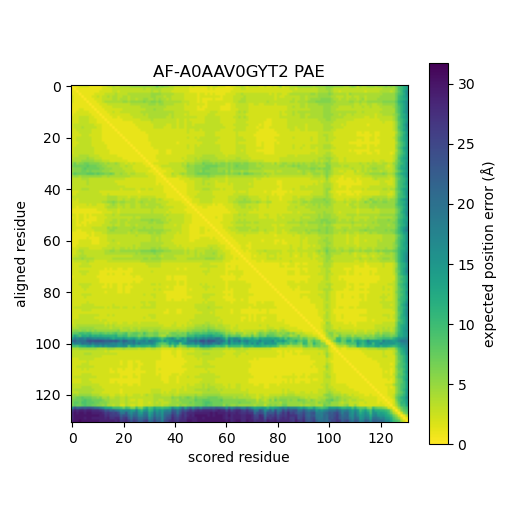0.316 5.118 1.00 97.62 84 LEU A CA 1
ATOM 677 C C . LEU A 1 84 ? 6.374 1.224 5.454 1.00 97.62 84 LEU A C 1
ATOM 679 O O . LEU A 1 84 ? 6.547 2.329 4.923 1.00 97.62 84 LEU A O 1
ATOM 683 N N . THR A 1 85 ? 7.231 0.737 6.343 1.00 96.25 85 THR A N 1
ATOM 684 C CA . THR A 1 85 ? 8.497 1.395 6.661 1.00 96.25 85 THR A CA 1
ATOM 685 C C . THR A 1 85 ? 9.514 1.186 5.541 1.00 96.25 85 THR A C 1
ATOM 687 O O . THR A 1 85 ? 9.413 0.261 4.733 1.00 96.25 85 THR A O 1
ATOM 690 N N . LEU A 1 86 ? 10.553 2.026 5.517 1.00 95.81 86 LEU A N 1
ATOM 691 C CA . LEU A 1 86 ? 11.664 1.868 4.576 1.00 95.81 86 LEU A CA 1
ATOM 692 C C . LEU A 1 86 ? 12.309 0.477 4.682 1.00 95.81 86 LEU A C 1
ATOM 694 O O . LEU A 1 86 ? 12.657 -0.127 3.673 1.00 95.81 86 LEU A O 1
ATOM 698 N N . GLU A 1 87 ? 12.445 -0.048 5.898 1.00 94.88 87 GLU A N 1
ATOM 699 C CA . GLU A 1 87 ? 13.047 -1.356 6.145 1.00 94.88 87 GLU A CA 1
ATOM 700 C C . GLU A 1 87 ? 12.169 -2.516 5.650 1.00 94.88 87 GLU A C 1
ATOM 702 O O . GLU A 1 87 ? 12.686 -3.500 5.120 1.00 94.88 87 GLU A O 1
ATOM 707 N N . GLN A 1 88 ? 10.843 -2.401 5.777 1.00 96.56 88 GLN A N 1
ATOM 708 C CA . GLN A 1 88 ? 9.904 -3.367 5.204 1.00 96.56 88 GLN A CA 1
ATOM 709 C C . GLN A 1 88 ? 9.994 -3.365 3.672 1.00 96.56 88 GLN A C 1
ATOM 711 O O . GLN A 1 88 ? 10.143 -4.428 3.075 1.00 96.56 88 GLN A O 1
ATOM 716 N N . LEU A 1 89 ? 10.013 -2.193 3.030 1.00 96.56 89 LEU A N 1
ATOM 717 C CA . LEU A 1 89 ? 10.179 -2.098 1.573 1.00 96.56 89 LEU A CA 1
ATOM 718 C C . LEU A 1 89 ? 11.536 -2.662 1.108 1.00 96.56 89 LEU A C 1
ATOM 720 O O . LEU A 1 89 ? 11.597 -3.425 0.148 1.00 96.56 89 LEU A O 1
ATOM 724 N N . ARG A 1 90 ? 12.632 -2.372 1.829 1.00 94.69 90 ARG A N 1
ATOM 725 C CA . ARG A 1 90 ? 13.955 -2.979 1.566 1.00 94.69 90 ARG A CA 1
ATOM 726 C C . ARG A 1 90 ? 13.922 -4.500 1.661 1.00 94.69 90 ARG A C 1
ATOM 728 O O . ARG A 1 90 ? 14.591 -5.171 0.880 1.00 94.69 90 ARG A O 1
ATOM 735 N N . TYR A 1 91 ? 13.175 -5.038 2.625 1.00 95.38 91 TYR A N 1
ATOM 736 C CA . TYR A 1 91 ? 13.025 -6.477 2.789 1.00 95.38 91 TYR A CA 1
ATOM 737 C C . TYR A 1 91 ? 12.390 -7.113 1.553 1.00 95.38 91 TYR A C 1
ATOM 739 O O . TYR A 1 91 ? 12.946 -8.088 1.052 1.00 95.38 91 TYR A O 1
ATOM 747 N N . PHE A 1 92 ? 11.303 -6.541 1.026 1.00 95.31 92 PHE A N 1
ATOM 748 C CA . PHE A 1 92 ? 10.700 -7.023 -0.217 1.00 95.31 92 PHE A CA 1
ATOM 749 C C . PHE A 1 92 ? 11.692 -6.961 -1.382 1.00 95.31 92 PHE A C 1
ATOM 751 O O . PHE A 1 92 ? 11.986 -7.989 -1.983 1.00 95.31 92 PHE A O 1
ATOM 758 N N . CYS A 1 93 ? 12.273 -5.784 -1.643 1.00 93.31 93 CYS A N 1
ATOM 759 C CA . CYS A 1 93 ? 13.198 -5.578 -2.760 1.00 93.31 93 CYS A CA 1
ATOM 760 C C . CYS A 1 93 ? 14.358 -6.584 -2.752 1.00 93.31 93 CYS A C 1
ATOM 762 O O . CYS A 1 93 ? 14.663 -7.167 -3.787 1.00 93.31 93 CYS A O 1
ATOM 764 N N . ARG A 1 94 ? 14.940 -6.869 -1.579 1.00 92.62 94 ARG A N 1
ATOM 765 C CA . ARG A 1 94 ? 16.002 -7.877 -1.435 1.00 92.62 94 ARG A CA 1
ATOM 766 C C . ARG A 1 94 ? 15.559 -9.276 -1.874 1.00 92.62 94 ARG A C 1
ATOM 768 O O . ARG A 1 94 ? 16.332 -9.967 -2.521 1.00 92.62 94 ARG A O 1
ATOM 775 N N . HIS A 1 95 ? 14.344 -9.693 -1.516 1.00 92.38 95 HIS A N 1
ATOM 776 C CA . HIS A 1 95 ? 13.821 -11.020 -1.872 1.00 92.38 95 HIS A CA 1
ATOM 777 C C . HIS A 1 95 ? 13.282 -11.073 -3.307 1.00 92.38 95 HIS A C 1
ATOM 779 O O . HIS A 1 95 ? 13.186 -12.150 -3.878 1.00 92.38 95 HIS A O 1
ATOM 785 N N . ALA A 1 96 ? 12.977 -9.920 -3.904 1.00 88.00 96 ALA A N 1
ATOM 786 C CA . ALA A 1 96 ? 12.583 -9.787 -5.302 1.00 88.00 96 ALA A CA 1
ATOM 787 C C . ALA A 1 96 ? 13.781 -9.606 -6.263 1.00 88.00 96 ALA A C 1
ATOM 789 O O . ALA A 1 96 ? 13.578 -9.232 -7.416 1.00 88.00 96 ALA A O 1
ATOM 790 N N . GLY A 1 97 ? 15.025 -9.801 -5.797 1.00 84.00 97 GLY A N 1
ATOM 791 C CA . GLY A 1 97 ? 16.240 -9.638 -6.614 1.00 84.00 97 GLY A CA 1
ATOM 792 C C . GLY A 1 97 ? 16.580 -8.185 -6.974 1.00 84.00 97 GLY A C 1
ATOM 793 O O . GLY A 1 97 ? 17.382 -7.925 -7.865 1.00 84.00 97 GLY A O 1
ATOM 794 N N . VAL A 1 98 ? 15.975 -7.205 -6.297 1.00 82.38 98 VAL A N 1
ATOM 795 C CA . VAL A 1 98 ? 16.220 -5.777 -6.528 1.00 82.38 98 VAL A CA 1
ATOM 796 C C . VAL A 1 98 ? 17.301 -5.289 -5.562 1.00 82.38 98 VAL A C 1
ATOM 798 O O . VAL A 1 98 ? 17.028 -4.915 -4.421 1.00 82.38 98 VAL A O 1
ATOM 801 N N . HIS A 1 99 ? 18.546 -5.254 -6.039 1.00 68.50 99 HIS A N 1
ATOM 802 C CA . HIS A 1 99 ? 19.741 -4.929 -5.243 1.00 68.50 99 HIS A CA 1
ATOM 803 C C . HIS A 1 99 ? 19.994 -3.423 -5.024 1.00 68.50 99 HIS A C 1
ATOM 805 O O . HIS A 1 99 ? 21.096 -3.017 -4.666 1.00 68.50 99 HIS A O 1
ATOM 811 N N . ARG A 1 100 ? 18.987 -2.560 -5.215 1.00 66.94 100 ARG A N 1
ATOM 812 C CA . ARG A 1 100 ? 19.157 -1.105 -5.059 1.00 66.94 100 ARG A CA 1
ATOM 813 C C . ARG A 1 100 ? 19.039 -0.654 -3.602 1.00 66.94 100 ARG A C 1
ATOM 815 O O . ARG A 1 100 ? 18.064 -0.961 -2.915 1.00 66.94 100 ARG A O 1
ATOM 822 N N . THR A 1 101 ? 19.972 0.194 -3.173 1.00 70.81 101 THR A N 1
ATOM 823 C CA . THR A 1 101 ? 19.754 1.138 -2.072 1.00 70.81 101 THR A CA 1
ATOM 824 C C . THR A 1 101 ? 19.015 2.360 -2.624 1.00 70.81 101 THR A C 1
ATOM 826 O O . THR A 1 101 ? 19.258 2.815 -3.741 1.00 70.81 101 THR A O 1
ATOM 829 N N . GLY A 1 102 ? 18.029 2.872 -1.889 1.00 83.06 102 GLY A N 1
ATOM 830 C CA . GLY A 1 102 ? 17.214 3.979 -2.376 1.00 83.06 102 GLY A CA 1
ATOM 831 C C . GLY A 1 102 ? 16.377 4.632 -1.290 1.00 83.06 102 GLY A C 1
ATOM 832 O O . GLY A 1 102 ? 16.166 4.062 -0.214 1.00 83.06 102 GLY A O 1
ATOM 833 N N . ALA A 1 103 ? 15.906 5.838 -1.602 1.00 93.62 103 ALA A N 1
ATOM 834 C CA . ALA A 1 103 ? 14.904 6.544 -0.820 1.00 93.62 103 ALA A CA 1
ATOM 835 C C . ALA A 1 103 ? 13.571 5.771 -0.801 1.00 93.62 103 ALA A C 1
ATOM 837 O O . ALA A 1 103 ? 13.321 4.898 -1.641 1.00 93.62 103 ALA A O 1
ATOM 838 N N . LYS A 1 104 ? 12.715 6.078 0.184 1.00 95.62 104 LYS A N 1
ATOM 839 C CA . LYS A 1 104 ? 11.456 5.350 0.415 1.00 95.62 104 LYS A CA 1
ATOM 840 C C . LYS A 1 104 ? 10.555 5.350 -0.821 1.00 95.62 104 LYS A C 1
ATOM 842 O O . LYS A 1 104 ? 9.991 4.315 -1.144 1.00 95.62 104 LYS A O 1
ATOM 847 N N . ASP A 1 105 ? 10.451 6.475 -1.517 1.00 96.25 105 ASP A N 1
ATOM 848 C CA . ASP A 1 105 ? 9.645 6.640 -2.730 1.00 96.25 105 ASP A CA 1
ATOM 849 C C . ASP A 1 105 ? 10.115 5.750 -3.893 1.00 96.25 105 ASP A C 1
ATOM 851 O O . ASP A 1 105 ? 9.287 5.161 -4.586 1.00 96.25 105 ASP A O 1
ATOM 855 N N . ARG A 1 106 ? 11.429 5.586 -4.075 1.00 94.94 106 ARG A N 1
ATOM 856 C CA . ARG A 1 106 ? 12.005 4.691 -5.088 1.00 94.94 106 ARG A CA 1
ATOM 857 C C . ARG A 1 106 ? 11.756 3.224 -4.749 1.00 94.94 106 ARG A C 1
ATOM 859 O O . ARG A 1 106 ? 11.369 2.450 -5.617 1.00 94.94 106 ARG A O 1
ATOM 866 N N . LEU A 1 107 ? 11.952 2.830 -3.488 1.00 95.94 107 LEU A N 1
ATOM 867 C CA . LEU A 1 107 ? 11.680 1.451 -3.061 1.00 95.94 107 LEU A CA 1
ATOM 868 C C . LEU A 1 107 ? 10.187 1.127 -3.091 1.00 95.94 107 LEU A C 1
ATOM 870 O O . LEU A 1 107 ? 9.821 0.007 -3.431 1.00 95.94 107 LEU A O 1
ATOM 874 N N . LEU A 1 108 ? 9.332 2.100 -2.780 1.00 97.25 108 LEU A N 1
ATOM 875 C CA . LEU A 1 108 ? 7.887 1.956 -2.877 1.00 97.25 108 LEU A CA 1
ATOM 876 C C . LEU A 1 108 ? 7.463 1.701 -4.325 1.00 97.25 108 LEU A C 1
ATOM 878 O O . LEU A 1 108 ? 6.784 0.714 -4.579 1.00 97.25 108 LEU A O 1
ATOM 882 N N . TYR A 1 109 ? 7.939 2.519 -5.269 1.00 96.25 109 TYR A N 1
ATOM 883 C CA . TYR A 1 109 ? 7.712 2.317 -6.705 1.00 96.25 109 TYR A CA 1
ATOM 884 C C . TYR A 1 109 ? 8.141 0.918 -7.165 1.00 96.25 109 TYR A C 1
ATOM 886 O O . TYR A 1 109 ? 7.364 0.187 -7.776 1.00 96.25 109 TYR A O 1
ATOM 894 N N . LEU A 1 110 ? 9.361 0.509 -6.803 1.00 95.31 110 LEU A N 1
ATOM 895 C CA . LEU A 1 110 ? 9.895 -0.812 -7.143 1.00 95.31 110 LEU A CA 1
ATOM 896 C C . LEU A 1 110 ? 9.087 -1.952 -6.512 1.00 95.31 110 LEU A C 1
ATOM 898 O O . LEU A 1 110 ? 8.965 -3.011 -7.118 1.00 95.31 110 LEU A O 1
ATOM 902 N N . THR A 1 111 ? 8.526 -1.738 -5.322 1.00 96.62 111 THR A N 1
ATOM 903 C CA . THR A 1 111 ? 7.665 -2.720 -4.653 1.00 96.62 111 THR A CA 1
ATOM 904 C C . THR A 1 111 ? 6.337 -2.869 -5.394 1.00 96.62 111 THR A C 1
ATOM 906 O O . THR A 1 111 ? 5.946 -3.999 -5.669 1.00 96.62 111 THR A O 1
ATOM 909 N N . TYR A 1 112 ? 5.687 -1.765 -5.790 1.00 97.31 112 TYR A N 1
ATOM 910 C CA . TYR A 1 112 ? 4.466 -1.810 -6.609 1.00 97.31 112 TYR A CA 1
ATOM 911 C C . TYR A 1 112 ? 4.690 -2.613 -7.893 1.00 97.31 112 TYR A C 1
ATOM 913 O O . TYR A 1 112 ? 4.011 -3.614 -8.119 1.00 97.31 112 TYR A O 1
ATOM 921 N N . LEU A 1 113 ? 5.697 -2.242 -8.691 1.00 95.62 113 LEU A N 1
ATOM 922 C CA . LEU A 1 113 ? 5.988 -2.943 -9.944 1.00 95.62 113 LEU A CA 1
ATOM 923 C C . LEU A 1 113 ? 6.473 -4.378 -9.725 1.00 95.62 113 LEU A C 1
ATOM 925 O O . LEU A 1 113 ? 6.177 -5.266 -10.517 1.00 95.62 113 LEU A O 1
ATOM 929 N N . GLY A 1 114 ? 7.236 -4.623 -8.660 1.00 95.38 114 GLY A N 1
ATOM 930 C CA . GLY A 1 114 ? 7.714 -5.956 -8.311 1.00 95.38 114 GLY A CA 1
ATOM 931 C C . GLY A 1 114 ? 6.570 -6.927 -8.040 1.00 95.38 114 GLY A C 1
ATOM 932 O O . GLY A 1 114 ? 6.598 -8.036 -8.562 1.00 95.38 114 GLY A O 1
ATOM 933 N N . ILE A 1 115 ? 5.552 -6.506 -7.284 1.00 96.69 115 ILE A N 1
ATOM 934 C CA . ILE A 1 115 ? 4.378 -7.349 -7.023 1.00 96.69 115 ILE A CA 1
ATOM 935 C C . ILE A 1 115 ? 3.510 -7.465 -8.286 1.00 96.69 115 ILE A C 1
ATOM 937 O O . ILE A 1 115 ? 3.062 -8.564 -8.595 1.00 96.69 115 ILE A O 1
ATOM 941 N N . CYS A 1 116 ? 3.328 -6.389 -9.066 1.00 96.75 116 CYS A N 1
ATOM 942 C CA . CYS A 1 116 ? 2.568 -6.465 -10.324 1.00 96.75 116 CYS A CA 1
ATOM 943 C C . CYS A 1 116 ? 3.172 -7.487 -11.298 1.00 96.75 116 CYS A C 1
ATOM 945 O O . CYS A 1 116 ? 2.44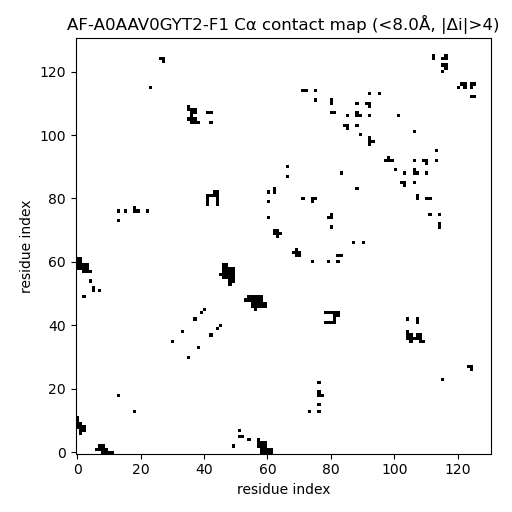0 -8.289 -11.861 1.00 96.75 116 CYS A O 1
ATOM 947 N N . ARG A 1 117 ? 4.505 -7.545 -11.417 1.00 94.00 117 ARG A N 1
ATOM 948 C CA . ARG A 1 117 ? 5.199 -8.563 -12.227 1.00 94.00 117 ARG A CA 1
ATOM 949 C C . ARG A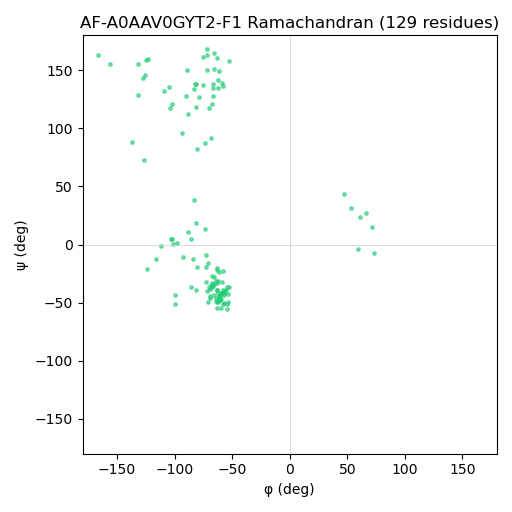 1 117 ? 5.073 -9.986 -11.681 1.00 94.00 117 ARG A C 1
ATOM 951 O O . ARG A 1 117 ? 5.182 -10.932 -12.447 1.00 94.00 117 ARG A O 1
ATOM 958 N N . GLN A 1 118 ? 4.881 -10.163 -10.373 1.00 93.81 118 GLN A N 1
ATOM 959 C CA . GLN A 1 118 ? 4.605 -11.490 -9.806 1.00 93.81 118 GLN A CA 1
ATOM 960 C C . GLN A 1 118 ? 3.188 -11.970 -10.148 1.00 93.81 118 GLN A C 1
ATOM 962 O O . GLN A 1 118 ? 2.985 -13.170 -10.291 1.00 93.81 118 GLN A O 1
ATOM 967 N N . LEU A 1 119 ? 2.226 -11.049 -10.271 1.00 94.94 119 LEU A N 1
ATOM 968 C CA . LEU A 1 119 ? 0.842 -11.354 -10.652 1.00 94.94 119 LEU A CA 1
ATOM 969 C C . LEU A 1 119 ? 0.668 -11.520 -12.164 1.00 94.94 119 LEU A C 1
ATOM 971 O O . LEU A 1 119 ? -0.079 -12.391 -12.595 1.00 94.94 119 LEU A O 1
ATOM 975 N N . ASP A 1 120 ? 1.359 -10.694 -12.947 1.00 95.56 120 ASP A N 1
ATOM 976 C CA . ASP A 1 120 ? 1.341 -10.720 -14.406 1.00 95.56 120 ASP A CA 1
ATOM 977 C C . ASP A 1 120 ? 2.769 -10.556 -14.963 1.00 95.56 120 ASP A C 1
ATOM 979 O O . ASP A 1 120 ? 3.225 -9.435 -15.223 1.00 95.56 120 ASP A O 1
ATOM 983 N N . PRO A 1 121 ? 3.507 -11.672 -15.128 1.00 93.44 121 PRO A N 1
ATOM 984 C CA . PRO A 1 121 ? 4.884 -11.657 -15.623 1.00 93.44 121 PRO A CA 1
ATOM 985 C C . PRO A 1 121 ? 5.044 -11.129 -17.052 1.00 93.44 121 PRO A C 1
ATOM 987 O O . PRO A 1 121 ? 6.138 -10.702 -17.418 1.00 93.44 121 PRO A O 1
ATOM 990 N N . HIS A 1 122 ? 3.977 -11.166 -17.854 1.00 92.75 122 HIS A N 1
ATOM 991 C CA . HIS A 1 122 ? 3.968 -10.696 -19.242 1.00 92.75 122 HIS A CA 1
ATOM 992 C C . HIS A 1 122 ? 3.317 -9.315 -19.391 1.00 92.75 122 HIS A C 1
ATOM 994 O O . HIS A 1 122 ? 3.240 -8.783 -20.499 1.00 92.75 122 HIS A O 1
ATOM 1000 N N . GLY A 1 123 ? 2.872 -8.729 -18.279 1.00 89.94 123 GLY A N 1
ATOM 1001 C CA . GLY A 1 123 ? 2.232 -7.429 -18.242 1.00 89.94 123 GLY A CA 1
ATOM 1002 C C . GLY A 1 123 ? 3.195 -6.265 -18.497 1.00 89.94 123 GLY A C 1
ATOM 1003 O O . GLY A 1 123 ? 4.420 -6.400 -18.419 1.00 89.94 123 GLY A O 1
ATOM 1004 N N . PRO A 1 124 ? 2.655 -5.060 -18.725 1.00 91.06 124 PRO A N 1
ATOM 1005 C CA . PRO A 1 124 ? 3.417 -3.865 -19.102 1.00 91.06 124 PRO A CA 1
ATOM 1006 C C . PRO A 1 124 ? 4.243 -3.243 -17.954 1.00 91.06 124 PRO A C 1
ATOM 1008 O O . PRO A 1 124 ? 4.736 -2.125 -18.071 1.00 91.06 124 PRO A O 1
ATOM 1011 N N . PHE A 1 125 ? 4.431 -3.938 -16.828 1.00 88.94 125 PHE A N 1
ATOM 1012 C CA . PHE A 1 125 ? 5.041 -3.426 -15.589 1.00 88.94 125 PHE A CA 1
ATOM 1013 C C . PHE A 1 125 ? 6.579 -3.461 -15.600 1.00 88.94 125 PHE A C 1
ATOM 1015 O O . PHE A 1 125 ? 7.211 -3.802 -14.597 1.00 88.94 125 PHE A O 1
ATOM 1022 N N . GLY A 1 126 ? 7.167 -3.159 -16.759 1.00 72.81 126 GLY A N 1
ATOM 1023 C CA . GLY A 1 126 ? 8.520 -3.541 -17.152 1.00 72.81 126 GLY A CA 1
ATOM 1024 C C . GLY A 1 126 ? 9.661 -3.198 -16.183 1.00 72.81 126 GLY A C 1
ATOM 1025 O O . GLY A 1 126 ? 9.608 -2.284 -15.358 1.00 72.81 126 GLY A O 1
ATOM 1026 N N . SER A 1 127 ? 10.755 -3.944 -16.347 1.00 58.06 127 SER A N 1
ATOM 1027 C CA . SER A 1 127 ? 12.075 -3.677 -15.776 1.00 58.06 127 SER A CA 1
ATOM 1028 C C . SER A 1 127 ? 13.003 -3.135 -16.858 1.00 58.06 127 SER A C 1
ATOM 1030 O O . SER A 1 127 ? 13.344 -3.868 -17.782 1.00 58.06 127 SER A O 1
ATOM 1032 N N . THR A 1 128 ? 13.503 -1.907 -16.721 1.00 41.41 128 THR A N 1
ATOM 1033 C CA . THR A 1 128 ? 14.770 -1.554 -17.370 1.00 41.41 128 THR A CA 1
ATOM 1034 C C . THR A 1 128 ? 15.901 -2.235 -16.598 1.00 41.41 128 THR A C 1
ATOM 1036 O O . THR A 1 128 ? 16.467 -1.680 -15.655 1.00 41.41 128 THR A O 1
ATOM 1039 N N . ASN A 1 129 ? 16.212 -3.478 -16.974 1.00 39.22 129 ASN A N 1
ATOM 1040 C CA . ASN A 1 129 ? 17.583 -3.962 -16.873 1.00 39.22 129 ASN A CA 1
ATOM 1041 C C . ASN A 1 129 ? 18.380 -3.182 -17.920 1.00 39.22 129 ASN A C 1
ATOM 1043 O O . ASN A 1 129 ? 18.426 -3.583 -19.076 1.00 39.22 129 ASN A O 1
ATOM 1047 N N . ASN A 1 130 ? 18.961 -2.054 -17.523 1.00 31.83 130 ASN A N 1
ATOM 1048 C CA . ASN A 1 130 ? 20.112 -1.522 -18.236 1.00 31.83 130 ASN A CA 1
ATOM 1049 C C . ASN A 1 130 ? 21.340 -1.870 -17.402 1.00 31.83 130 ASN A C 1
ATOM 1051 O O . ASN A 1 130 ? 21.374 -1.528 -16.215 1.00 31.83 130 ASN A O 1
ATOM 1055 N N . ASN A 1 131 ? 22.238 -2.613 -18.057 1.00 32.84 131 ASN A N 1
ATOM 1056 C CA . ASN A 1 131 ? 23.660 -2.801 -17.762 1.00 32.84 131 ASN A CA 1
ATOM 1057 C C . ASN A 1 131 ? 24.266 -1.726 -16.857 1.00 32.84 131 ASN A C 1
ATOM 1059 O O . ASN A 1 131 ? 24.079 -0.527 -17.170 1.00 32.84 131 ASN A O 1
#